Protein AF-A0A377B8X6-F1 (afdb_monomer_lite)

Structure (mmCIF, N/CA/C/O backbone):
data_AF-A0A377B8X6-F1
#
_entry.id   AF-A0A377B8X6-F1
#
loop_
_atom_site.group_PDB
_atom_site.id
_atom_site.type_symbol
_atom_site.label_atom_id
_atom_site.label_alt_id
_atom_site.label_comp_id
_atom_site.label_asym_id
_atom_site.label_entity_id
_atom_site.label_seq_id
_atom_site.pdbx_PDB_ins_code
_atom_site.Cartn_x
_atom_site.Cartn_y
_atom_site.Cartn_z
_atom_site.occupancy
_atom_site.B_iso_or_equiv
_atom_site.auth_seq_id
_atom_site.auth_comp_id
_atom_site.auth_asym_id
_atom_site.auth_atom_id
_atom_site.pdbx_PDB_model_num
ATOM 1 N N . MET A 1 1 ? -34.252 -5.080 -50.387 1.00 39.53 1 MET A N 1
ATOM 2 C CA . MET A 1 1 ? -33.368 -6.197 -50.793 1.00 39.53 1 MET A CA 1
ATOM 3 C C . MET A 1 1 ? -31.994 -5.614 -51.094 1.00 39.53 1 MET A C 1
ATOM 5 O O . MET A 1 1 ? -31.926 -4.537 -51.662 1.00 39.53 1 MET A O 1
ATOM 9 N N . ARG A 1 2 ? -30.953 -6.268 -50.578 1.00 43.84 2 ARG A N 1
ATOM 10 C CA . ARG A 1 2 ? -29.564 -5.812 -50.387 1.00 43.84 2 ARG A CA 1
ATOM 11 C C . ARG A 1 2 ? -28.834 -5.409 -51.680 1.00 43.84 2 ARG A C 1
ATOM 13 O O . ARG A 1 2 ? -29.040 -6.033 -52.710 1.00 43.84 2 ARG A O 1
ATOM 20 N N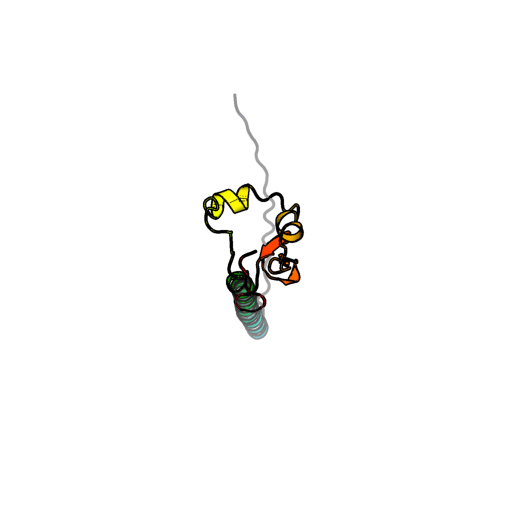 . GLY A 1 3 ? -27.898 -4.467 -51.551 1.00 41.94 3 GLY A N 1
ATOM 21 C CA . GLY A 1 3 ? -26.875 -4.137 -52.549 1.00 41.94 3 GLY A CA 1
ATOM 22 C C . GLY A 1 3 ? -25.768 -3.278 -51.928 1.00 41.94 3 GLY A C 1
ATOM 23 O O . GLY A 1 3 ? -25.732 -2.073 -52.136 1.00 41.94 3 GLY A O 1
ATOM 24 N N . GLN A 1 4 ? -24.943 -3.890 -51.075 1.00 51.97 4 GLN A N 1
ATOM 25 C CA . GLN A 1 4 ? -23.799 -3.284 -50.386 1.00 51.97 4 GLN A CA 1
ATOM 26 C C . GLN A 1 4 ? -22.602 -3.065 -51.336 1.00 51.97 4 GLN A C 1
ATOM 28 O O . GLN A 1 4 ? -22.275 -3.947 -52.120 1.00 51.97 4 GLN A O 1
ATOM 33 N N . THR A 1 5 ? -21.986 -1.884 -51.208 1.00 53.09 5 THR A N 1
ATOM 34 C CA . THR A 1 5 ? -20.537 -1.581 -51.109 1.00 53.09 5 THR A CA 1
ATOM 35 C C . THR A 1 5 ? -19.514 -2.288 -52.011 1.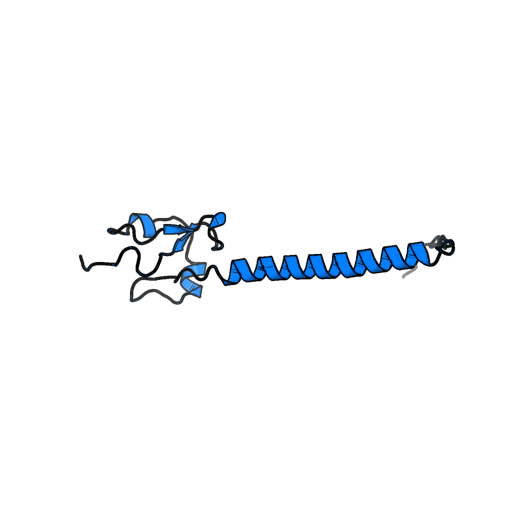00 53.09 5 THR A C 1
ATOM 37 O O . THR A 1 5 ? -19.368 -3.505 -51.986 1.00 53.09 5 THR A O 1
ATOM 40 N N . GLY A 1 6 ? -18.644 -1.484 -52.631 1.00 41.53 6 GLY A N 1
ATOM 41 C CA . GLY A 1 6 ? -17.338 -1.915 -53.131 1.00 41.53 6 GLY A CA 1
ATOM 42 C C . GLY A 1 6 ? -16.294 -0.812 -52.960 1.00 41.53 6 GLY A C 1
ATOM 43 O O . GLY A 1 6 ? -16.107 0.010 -53.851 1.00 41.53 6 GLY A O 1
ATOM 44 N N . GLU A 1 7 ? -15.649 -0.784 -51.794 1.00 45.91 7 GLU A N 1
ATOM 45 C CA . GLU A 1 7 ? -14.460 0.015 -51.492 1.00 45.91 7 GLU A CA 1
ATOM 46 C C . GLU A 1 7 ? -13.294 -0.437 -52.389 1.00 45.91 7 GLU A C 1
ATOM 48 O O . GLU A 1 7 ? -12.761 -1.537 -52.249 1.00 45.91 7 GLU A O 1
ATOM 53 N N . GLY A 1 8 ? -12.903 0.407 -53.345 1.00 42.31 8 GLY A N 1
ATOM 54 C CA . GLY A 1 8 ? -11.710 0.204 -54.163 1.00 42.31 8 GLY A CA 1
ATOM 55 C C . GLY A 1 8 ? -10.453 0.490 -53.346 1.00 42.31 8 GLY A C 1
ATOM 56 O O . GLY A 1 8 ? -9.992 1.628 -53.278 1.00 42.31 8 GLY A O 1
ATOM 57 N N . VAL A 1 9 ? -9.914 -0.543 -52.702 1.00 52.56 9 VAL A N 1
ATOM 58 C CA . VAL A 1 9 ? -8.701 -0.477 -51.883 1.00 52.56 9 VAL A CA 1
ATOM 59 C C . VAL A 1 9 ? -7.491 -0.137 -52.762 1.00 52.56 9 VAL A C 1
ATOM 61 O O . VAL A 1 9 ? -6.980 -0.971 -53.509 1.00 52.56 9 VAL A O 1
ATOM 64 N N . SER A 1 10 ? -7.011 1.104 -52.654 1.00 43.91 10 SER A N 1
ATOM 65 C CA . SER A 1 10 ? -5.729 1.548 -53.208 1.00 43.91 10 SER A CA 1
ATOM 66 C C . SER A 1 10 ? -4.582 0.915 -52.412 1.00 43.91 10 SER A C 1
ATOM 68 O O . SER A 1 10 ? -4.040 1.486 -51.464 1.00 43.91 10 SER A O 1
ATOM 70 N N . HIS A 1 11 ? -4.230 -0.319 -52.774 1.00 48.16 11 HIS A N 1
ATOM 71 C CA . HIS A 1 11 ? -3.025 -0.993 -52.304 1.00 48.16 11 HIS A CA 1
ATOM 72 C C . HIS A 1 11 ? -1.788 -0.374 -52.976 1.00 48.16 11 HIS A C 1
ATOM 74 O O . HIS A 1 11 ? -1.277 -0.885 -53.971 1.00 48.16 11 HIS A O 1
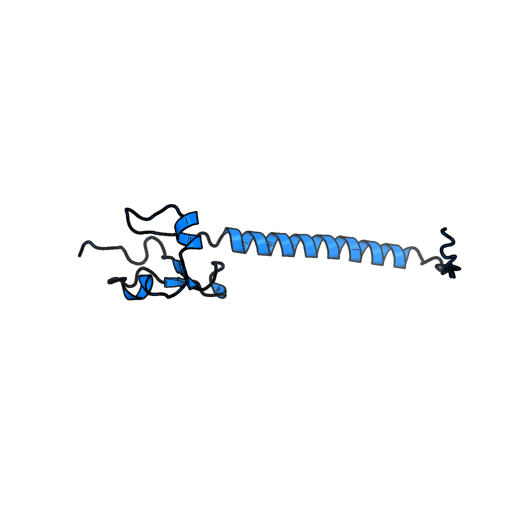ATOM 80 N N . TYR A 1 12 ? -1.260 0.718 -52.417 1.00 63.06 12 TYR A N 1
ATOM 81 C CA . TYR A 1 12 ? 0.099 1.166 -52.731 1.00 63.06 12 TYR A CA 1
ATOM 82 C C . TYR A 1 12 ? 1.099 0.147 -52.160 1.00 63.06 12 TYR A C 1
ATOM 84 O O . TYR A 1 12 ? 1.454 0.184 -50.978 1.00 63.06 12 TYR A O 1
ATOM 92 N N . VAL A 1 13 ? 1.542 -0.802 -52.990 1.00 54.69 13 VAL A N 1
ATOM 93 C CA . VAL A 1 13 ? 2.626 -1.730 -52.641 1.00 54.69 13 VAL A CA 1
ATOM 94 C C . VAL A 1 13 ? 3.919 -0.922 -52.514 1.00 54.69 13 VAL A C 1
ATOM 96 O O . VAL A 1 13 ? 4.592 -0.593 -53.489 1.00 54.69 13 VAL A O 1
ATOM 99 N N . ARG A 1 14 ? 4.268 -0.566 -51.276 1.00 51.91 14 ARG A N 1
ATOM 100 C CA . ARG A 1 14 ? 5.509 0.131 -50.929 1.00 51.91 14 ARG A CA 1
ATOM 101 C C . ARG A 1 14 ? 6.703 -0.802 -51.167 1.00 51.91 14 ARG A C 1
ATOM 103 O O . ARG A 1 14 ? 7.029 -1.625 -50.316 1.00 51.91 14 ARG A O 1
ATOM 110 N N . SER A 1 15 ? 7.363 -0.653 -52.316 1.00 47.72 15 SER A N 1
ATOM 111 C CA . SER A 1 15 ? 8.613 -1.349 -52.651 1.00 47.72 15 SER A CA 1
ATOM 112 C C . SER A 1 15 ? 9.710 -1.013 -51.630 1.00 47.72 15 SER A C 1
ATOM 114 O O . SER A 1 15 ? 10.150 0.134 -51.505 1.00 47.72 15 SER A O 1
ATOM 116 N N . ALA A 1 16 ? 10.122 -2.005 -50.839 1.00 61.44 16 ALA A N 1
ATOM 117 C CA . ALA A 1 16 ? 11.172 -1.859 -49.840 1.00 61.44 16 ALA A CA 1
ATOM 118 C C . ALA A 1 16 ? 12.549 -2.079 -50.490 1.00 61.44 16 ALA A C 1
ATOM 120 O O . ALA A 1 16 ? 12.884 -3.186 -50.903 1.00 61.44 16 ALA A O 1
ATOM 121 N N . LYS A 1 17 ? 13.365 -1.019 -50.559 1.00 57.38 17 LYS A N 1
ATOM 122 C CA . LYS A 1 17 ? 14.758 -1.070 -51.041 1.00 57.38 17 LYS A CA 1
ATOM 123 C C . LYS A 1 17 ? 15.562 -2.127 -50.253 1.00 57.38 17 LYS A C 1
ATOM 125 O O . LYS A 1 17 ? 15.454 -2.137 -49.021 1.00 57.38 17 LYS A O 1
ATOM 130 N N . PRO A 1 18 ? 16.396 -2.971 -50.898 1.00 57.78 18 PRO A N 1
ATOM 131 C CA . PRO A 1 18 ? 17.195 -3.967 -50.191 1.00 57.78 18 PRO A CA 1
ATOM 132 C C . PRO A 1 18 ? 18.152 -3.255 -49.231 1.00 57.78 18 PRO A C 1
ATOM 134 O O . PRO A 1 18 ? 18.999 -2.455 -49.624 1.00 57.78 18 PRO A O 1
ATOM 137 N N . GLN A 1 19 ? 17.960 -3.484 -47.934 1.00 63.41 19 GLN A N 1
ATOM 138 C CA . GLN A 1 19 ? 18.793 -2.903 -46.888 1.00 63.41 19 GLN A CA 1
ATOM 139 C C . GLN A 1 19 ? 20.076 -3.732 -46.737 1.00 63.41 19 GLN A C 1
ATOM 141 O O . GLN A 1 19 ? 20.009 -4.915 -46.414 1.00 63.41 19 GLN A O 1
ATOM 146 N N . ASN A 1 20 ? 21.233 -3.096 -46.952 1.00 74.19 20 ASN A N 1
ATOM 147 C CA . ASN A 1 20 ? 22.571 -3.685 -46.812 1.00 74.19 20 ASN A CA 1
ATOM 148 C C . ASN A 1 20 ? 22.690 -4.569 -45.555 1.00 74.19 20 ASN A C 1
ATOM 150 O O . ASN A 1 20 ? 22.220 -4.175 -44.482 1.00 74.19 20 ASN A O 1
ATOM 154 N N . GLY A 1 21 ? 23.371 -5.718 -45.663 1.00 80.25 21 GLY A N 1
ATOM 155 C CA . GLY A 1 21 ? 23.480 -6.723 -44.591 1.00 80.25 21 GLY A CA 1
ATOM 156 C C . GLY A 1 21 ? 23.911 -6.152 -43.236 1.00 80.25 21 GLY A C 1
ATOM 157 O O . GLY A 1 21 ? 23.345 -6.512 -42.211 1.00 80.25 21 GLY A O 1
ATOM 158 N N . ARG A 1 22 ? 24.798 -5.148 -43.234 1.00 82.62 22 ARG A N 1
ATOM 159 C CA . ARG A 1 22 ? 25.235 -4.422 -42.029 1.00 82.62 22 ARG A CA 1
ATOM 160 C C . ARG A 1 22 ? 24.093 -3.681 -41.319 1.00 82.62 22 ARG A C 1
ATOM 162 O O . ARG A 1 22 ? 23.995 -3.717 -40.099 1.00 82.62 22 ARG A O 1
ATOM 169 N N . ARG A 1 23 ? 23.187 -3.044 -42.070 1.00 82.12 23 ARG A N 1
ATOM 170 C CA . ARG A 1 23 ? 22.018 -2.334 -41.516 1.00 82.12 23 ARG A CA 1
ATOM 171 C C . ARG A 1 23 ? 20.952 -3.307 -41.014 1.00 82.12 23 ARG A C 1
ATOM 173 O O . ARG A 1 23 ? 20.248 -2.985 -40.062 1.00 82.12 23 ARG A O 1
ATOM 180 N N . ARG A 1 24 ? 20.836 -4.483 -41.638 1.00 82.88 24 ARG A N 1
ATOM 181 C CA . ARG A 1 24 ? 19.965 -5.565 -41.161 1.00 82.88 24 ARG A CA 1
ATOM 182 C C . ARG A 1 24 ? 20.482 -6.124 -39.833 1.00 82.88 24 ARG A C 1
ATOM 184 O O . ARG A 1 24 ? 19.738 -6.100 -38.864 1.00 82.88 24 ARG A O 1
ATOM 191 N N . PHE A 1 25 ? 21.775 -6.442 -39.763 1.00 86.69 25 PHE A N 1
ATOM 192 C CA . PHE A 1 25 ? 22.435 -6.922 -38.545 1.00 86.69 25 PHE A CA 1
ATOM 193 C C . PHE A 1 25 ? 22.290 -5.946 -37.370 1.00 86.69 25 PHE A C 1
ATOM 195 O O . PHE A 1 25 ? 21.874 -6.339 -36.287 1.00 86.69 25 PHE A O 1
ATOM 202 N N . LEU A 1 26 ? 22.557 -4.652 -37.593 1.00 89.75 26 LEU A N 1
ATOM 203 C CA . LEU A 1 26 ? 22.398 -3.629 -36.552 1.00 89.75 26 LEU A CA 1
ATOM 204 C C . LEU A 1 26 ? 20.943 -3.505 -36.073 1.00 89.75 26 LEU A C 1
ATOM 206 O O . LEU A 1 26 ? 20.704 -3.353 -34.879 1.00 89.75 26 LEU A O 1
ATOM 210 N N . ARG A 1 27 ? 19.958 -3.597 -36.979 1.00 87.31 27 ARG A N 1
ATOM 211 C CA . ARG A 1 27 ? 18.535 -3.577 -36.591 1.00 87.31 27 ARG A CA 1
ATOM 212 C C . ARG A 1 27 ? 18.151 -4.815 -35.790 1.00 87.31 27 ARG A C 1
ATOM 214 O O . ARG A 1 27 ? 17.375 -4.682 -34.849 1.00 87.31 27 ARG A O 1
ATOM 221 N N . ASP A 1 28 ? 18.675 -5.980 -36.150 1.00 87.94 28 ASP A N 1
ATOM 222 C CA . ASP A 1 28 ? 18.364 -7.230 -35.460 1.00 87.94 28 ASP A CA 1
ATOM 223 C C . ASP A 1 28 ? 18.973 -7.243 -34.051 1.00 87.94 28 ASP A C 1
ATOM 225 O O . ASP A 1 28 ? 18.258 -7.548 -33.101 1.00 87.94 28 ASP A O 1
ATOM 229 N N . VAL A 1 29 ? 20.215 -6.771 -33.881 1.00 92.25 29 VAL A N 1
ATOM 230 C CA . VAL A 1 29 ? 20.848 -6.607 -32.556 1.00 92.25 29 VAL A CA 1
ATOM 231 C C . VAL A 1 29 ? 20.087 -5.612 -31.677 1.00 92.25 29 VAL A C 1
ATOM 233 O O . VAL A 1 29 ? 19.820 -5.900 -30.515 1.00 92.25 29 VAL A O 1
ATOM 236 N N . VAL A 1 30 ? 19.689 -4.453 -32.214 1.00 94.19 30 VAL A N 1
ATOM 237 C CA . VAL A 1 30 ? 18.915 -3.459 -31.444 1.00 94.19 30 VAL A CA 1
ATOM 238 C C . VAL A 1 30 ? 17.566 -4.029 -31.001 1.00 94.19 30 VAL A C 1
ATOM 240 O O . VAL A 1 30 ? 17.131 -3.781 -29.878 1.00 94.19 30 VAL A O 1
ATOM 243 N N . ARG A 1 31 ? 16.904 -4.814 -31.856 1.00 90.00 31 ARG A N 1
ATOM 244 C CA . ARG A 1 31 ? 15.612 -5.437 -31.537 1.00 90.00 31 ARG A CA 1
ATOM 245 C C . ARG A 1 31 ? 15.737 -6.516 -30.471 1.00 90.00 31 ARG A C 1
ATOM 247 O O . ARG A 1 31 ? 14.911 -6.545 -29.565 1.00 90.00 31 ARG A O 1
ATOM 254 N N . THR A 1 32 ? 16.742 -7.383 -30.564 1.00 90.56 32 THR A N 1
ATOM 255 C CA . THR A 1 32 ? 16.933 -8.464 -29.588 1.00 90.56 32 THR A CA 1
ATOM 256 C C . THR A 1 32 ? 17.416 -7.920 -28.249 1.00 90.56 32 THR A C 1
ATOM 258 O O . THR A 1 32 ? 16.822 -8.242 -27.223 1.00 90.56 32 THR A O 1
ATOM 261 N N . ALA A 1 33 ? 18.415 -7.034 -28.246 1.00 92.88 33 ALA A N 1
ATOM 262 C CA . ALA A 1 33 ? 18.913 -6.408 -27.024 1.00 92.88 33 ALA A CA 1
ATOM 263 C C . ALA A 1 33 ? 17.837 -5.538 -26.356 1.00 92.88 33 ALA A C 1
ATOM 265 O O . ALA A 1 33 ? 17.609 -5.658 -25.154 1.00 92.88 33 ALA A O 1
ATOM 266 N N . GLY A 1 34 ? 17.127 -4.714 -27.135 1.00 94.12 34 GLY A N 1
ATOM 267 C CA . GLY A 1 34 ? 16.025 -3.895 -26.630 1.00 94.12 34 GLY A CA 1
ATOM 268 C C . GLY A 1 34 ? 14.861 -4.733 -26.099 1.00 94.12 34 GLY A C 1
ATOM 269 O O . GLY A 1 34 ? 14.324 -4.426 -25.038 1.00 94.12 34 GLY A O 1
ATOM 270 N N . GLY A 1 35 ? 14.507 -5.823 -26.788 1.00 93.81 35 GLY A N 1
ATOM 271 C CA . GLY A 1 35 ? 13.468 -6.753 -26.346 1.00 93.81 35 GLY A CA 1
ATOM 272 C C . GLY A 1 35 ? 13.815 -7.439 -25.023 1.00 93.81 35 GLY A C 1
ATOM 273 O O . GLY A 1 35 ? 13.006 -7.425 -24.099 1.00 93.81 35 GLY A O 1
ATOM 274 N N . LEU A 1 36 ? 15.033 -7.976 -24.896 1.00 94.12 36 LEU A N 1
ATOM 275 C CA . LEU A 1 36 ? 15.500 -8.610 -23.657 1.00 94.12 36 LEU A CA 1
ATOM 276 C C . LEU A 1 36 ? 15.590 -7.612 -22.499 1.00 94.12 36 LEU A C 1
ATOM 278 O O . LEU A 1 36 ? 15.169 -7.932 -21.389 1.00 94.12 36 LEU A O 1
ATOM 282 N N . ALA A 1 37 ? 16.077 -6.396 -22.755 1.00 92.50 37 ALA A N 1
ATOM 283 C CA . ALA A 1 37 ? 16.125 -5.341 -21.748 1.00 92.50 37 ALA A CA 1
ATOM 284 C C . ALA A 1 37 ? 14.717 -4.964 -21.260 1.00 92.50 37 ALA A C 1
ATOM 286 O O . ALA A 1 37 ? 14.490 -4.888 -20.055 1.00 92.50 37 ALA A O 1
ATOM 287 N N . ALA A 1 38 ? 13.754 -4.793 -22.170 1.00 93.69 38 ALA A N 1
ATOM 288 C CA . ALA A 1 38 ? 12.375 -4.470 -21.810 1.00 93.69 38 ALA A CA 1
ATOM 289 C C . ALA A 1 38 ? 11.718 -5.579 -20.971 1.00 93.69 38 ALA A C 1
ATOM 291 O O . ALA A 1 38 ? 11.075 -5.287 -19.963 1.00 93.69 38 ALA A O 1
ATOM 292 N N . VAL A 1 39 ? 11.922 -6.848 -21.341 1.00 93.81 39 VAL A N 1
ATOM 293 C CA . VAL A 1 39 ? 11.428 -7.997 -20.564 1.00 93.81 39 VAL A CA 1
ATOM 294 C C . VAL A 1 39 ? 12.091 -8.050 -19.185 1.00 93.81 39 VAL A C 1
ATOM 296 O O . VAL A 1 39 ? 11.397 -8.220 -18.185 1.00 93.81 39 VAL A O 1
ATOM 299 N N . GLY A 1 40 ? 13.409 -7.848 -19.108 1.00 91.94 40 GLY A N 1
ATOM 300 C CA . GLY A 1 40 ? 14.142 -7.802 -17.841 1.00 91.94 40 GLY A CA 1
ATOM 301 C C . GLY A 1 40 ? 13.641 -6.698 -16.907 1.00 91.94 40 GLY A C 1
ATOM 302 O O . GLY A 1 40 ? 13.416 -6.954 -15.726 1.00 91.94 40 GLY A O 1
ATOM 303 N N . VAL A 1 41 ? 13.386 -5.497 -17.436 1.00 92.06 41 VAL A N 1
ATOM 304 C CA . VAL A 1 41 ? 12.805 -4.384 -16.667 1.00 92.06 41 VAL A CA 1
ATOM 305 C C . VAL A 1 41 ? 11.392 -4.723 -16.197 1.00 92.06 41 VAL A C 1
ATOM 307 O O . VAL A 1 41 ? 11.088 -4.545 -15.020 1.00 92.06 41 VAL A O 1
ATOM 310 N N . ALA A 1 42 ? 10.540 -5.255 -17.075 1.00 87.81 42 ALA A N 1
ATOM 311 C CA . ALA A 1 42 ? 9.174 -5.626 -16.712 1.00 87.81 42 ALA A CA 1
ATOM 312 C C . ALA A 1 42 ? 9.144 -6.673 -15.584 1.00 87.81 42 ALA A C 1
ATOM 314 O O . ALA A 1 42 ? 8.409 -6.510 -14.610 1.00 87.81 42 ALA A O 1
ATOM 315 N N . LEU A 1 43 ? 9.976 -7.714 -15.677 1.00 88.56 43 LEU A N 1
ATOM 316 C CA . LEU A 1 43 ? 10.092 -8.738 -14.637 1.00 88.56 43 LEU A CA 1
ATOM 317 C C . LEU A 1 43 ? 10.707 -8.183 -13.344 1.00 88.56 43 LEU A C 1
ATOM 319 O O . LEU A 1 43 ? 10.242 -8.530 -12.259 1.00 88.56 43 LEU A O 1
ATOM 323 N N . GLY A 1 44 ? 11.700 -7.296 -13.439 1.00 84.38 44 GLY A N 1
ATOM 324 C CA . GLY A 1 44 ? 12.305 -6.633 -12.280 1.00 84.38 44 GLY A CA 1
ATOM 325 C C . GLY A 1 44 ? 11.295 -5.801 -11.483 1.00 84.38 44 GLY A C 1
ATOM 326 O O . GLY A 1 44 ? 11.219 -5.937 -10.261 1.00 84.38 44 GLY A O 1
ATOM 327 N N . LEU A 1 45 ? 10.455 -5.027 -12.180 1.00 80.19 45 LEU A N 1
ATOM 328 C CA . LEU A 1 45 ? 9.378 -4.243 -11.564 1.00 80.19 45 LEU A CA 1
ATOM 329 C C . LEU A 1 45 ? 8.342 -5.134 -10.859 1.00 80.19 45 LEU A C 1
ATOM 331 O O . LEU A 1 45 ? 7.902 -4.814 -9.756 1.00 80.19 45 LEU A O 1
ATOM 335 N N . GLN A 1 46 ? 7.990 -6.281 -11.449 1.00 72.50 46 GLN A N 1
ATOM 336 C CA . GLN A 1 46 ? 7.065 -7.243 -10.831 1.00 72.50 46 GLN A CA 1
ATOM 337 C C . GLN A 1 46 ? 7.653 -7.938 -9.592 1.00 72.50 46 GLN A C 1
ATOM 339 O O . GLN A 1 46 ? 6.934 -8.263 -8.649 1.00 72.50 46 GLN A O 1
ATOM 344 N N . GLN A 1 47 ? 8.967 -8.163 -9.542 1.00 72.44 47 GLN A N 1
ATOM 345 C CA . GLN A 1 47 ? 9.599 -8.740 -8.351 1.00 72.44 47 GLN A CA 1
ATOM 346 C C . GLN A 1 47 ? 9.605 -7.767 -7.166 1.00 72.44 47 GLN A C 1
ATOM 348 O O . GLN A 1 47 ? 9.486 -8.194 -6.016 1.00 72.44 47 GLN A O 1
ATOM 353 N N . GLN A 1 48 ? 9.722 -6.464 -7.426 1.00 60.84 48 GLN A N 1
ATOM 354 C CA . GLN A 1 48 ? 9.697 -5.436 -6.383 1.00 60.84 48 GLN A CA 1
ATOM 355 C C . GLN A 1 48 ? 8.315 -5.313 -5.730 1.00 60.84 48 GLN A C 1
ATOM 357 O O . GLN A 1 48 ? 8.237 -5.163 -4.512 1.00 60.84 48 GLN A O 1
ATOM 362 N N . THR A 1 49 ? 7.231 -5.468 -6.495 1.00 57.88 49 THR A N 1
ATOM 363 C CA . THR A 1 49 ? 5.868 -5.503 -5.938 1.00 57.88 49 THR A CA 1
ATOM 364 C C . THR A 1 49 ? 5.599 -6.792 -5.157 1.00 57.88 49 THR A C 1
ATOM 366 O O . THR A 1 49 ? 4.981 -6.739 -4.096 1.00 57.88 49 THR A O 1
ATOM 369 N N . ALA A 1 50 ? 6.126 -7.940 -5.601 1.00 54.06 50 ALA A N 1
ATOM 370 C CA . ALA A 1 50 ? 5.993 -9.211 -4.880 1.00 54.06 50 ALA A CA 1
ATOM 371 C C . ALA A 1 50 ? 6.740 -9.231 -3.531 1.00 54.06 50 ALA A C 1
ATOM 373 O O . ALA A 1 50 ? 6.305 -9.895 -2.591 1.00 54.06 50 ALA A O 1
ATOM 374 N N . ARG A 1 51 ? 7.850 -8.487 -3.412 1.00 51.16 51 ARG A N 1
ATOM 375 C CA . ARG A 1 51 ? 8.601 -8.332 -2.152 1.00 51.16 51 ARG A CA 1
ATOM 376 C C . ARG A 1 51 ? 8.004 -7.317 -1.185 1.00 51.16 51 ARG A C 1
ATOM 378 O O . ARG A 1 51 ? 8.470 -7.240 -0.051 1.00 51.16 51 ARG A O 1
ATOM 385 N N . ALA A 1 52 ? 6.954 -6.595 -1.568 1.00 52.00 52 ALA A N 1
ATOM 386 C CA . ALA A 1 52 ? 6.182 -5.759 -0.652 1.00 52.00 52 ALA A CA 1
ATOM 387 C C . ALA A 1 52 ? 5.277 -6.612 0.270 1.00 52.00 52 ALA A C 1
ATOM 389 O O . ALA A 1 52 ? 4.127 -6.272 0.551 1.00 52.00 52 ALA A O 1
ATOM 390 N N . SER A 1 53 ? 5.803 -7.739 0.758 1.00 50.22 53 SER A N 1
ATOM 391 C CA . SER A 1 53 ? 5.210 -8.606 1.769 1.00 50.22 53 SER A CA 1
ATOM 392 C C . SER A 1 53 ? 5.421 -7.991 3.154 1.00 50.22 53 SER A C 1
ATOM 394 O O . SER A 1 53 ? 6.057 -8.580 4.029 1.00 50.22 53 SER A O 1
ATOM 396 N N . GLY A 1 54 ? 4.919 -6.772 3.359 1.00 55.00 54 GLY A N 1
ATOM 397 C CA . GLY A 1 54 ? 4.664 -6.303 4.714 1.00 55.00 54 GLY A CA 1
ATOM 398 C C . GLY A 1 54 ? 3.710 -7.303 5.355 1.00 55.00 54 GLY A C 1
ATOM 399 O O . GLY A 1 54 ? 2.654 -7.585 4.782 1.00 55.00 54 GLY A O 1
ATOM 400 N N . VAL A 1 55 ? 4.092 -7.893 6.491 1.00 57.00 55 VAL A N 1
ATOM 401 C CA . VAL A 1 55 ? 3.201 -8.804 7.213 1.00 57.00 55 VAL A CA 1
ATOM 402 C C . VAL A 1 55 ? 1.931 -8.013 7.503 1.00 57.00 55 VAL A C 1
ATOM 404 O O . VAL A 1 55 ? 1.952 -6.956 8.132 1.00 57.00 55 VAL A O 1
ATOM 407 N N . ARG A 1 56 ? 0.814 -8.471 6.950 1.00 59.56 56 ARG A N 1
ATOM 408 C CA . ARG A 1 56 ? -0.453 -7.756 7.020 1.00 59.56 56 ARG A CA 1
ATOM 409 C C . ARG A 1 56 ? -1.146 -8.144 8.319 1.00 59.56 56 ARG A C 1
ATOM 411 O O . ARG A 1 56 ? -2.081 -8.940 8.309 1.00 59.56 56 ARG A O 1
ATOM 418 N N . LEU A 1 57 ? -0.619 -7.664 9.452 1.00 54.75 57 LEU A N 1
ATOM 419 C CA . LEU A 1 57 ? -1.228 -7.957 10.748 1.00 54.75 57 LEU A CA 1
ATOM 420 C C . LEU A 1 57 ? -2.618 -7.348 10.796 1.00 54.75 57 LEU A C 1
ATOM 422 O O . LEU A 1 57 ? -2.805 -6.136 10.705 1.00 54.75 57 LEU A O 1
ATOM 426 N N . ARG A 1 58 ? -3.582 -8.241 10.975 1.00 62.56 58 ARG A N 1
ATOM 427 C CA . ARG A 1 58 ? -4.886 -7.919 11.518 1.00 62.56 58 ARG A CA 1
ATOM 428 C C . ARG A 1 58 ? -4.914 -8.388 12.973 1.00 62.56 58 ARG A C 1
ATOM 430 O O . ARG A 1 58 ? -4.258 -9.384 13.283 1.00 62.56 58 ARG A O 1
ATOM 437 N N . PRO A 1 59 ? -5.646 -7.696 13.855 1.00 52.88 59 PRO A N 1
ATOM 438 C CA . PRO A 1 59 ? -5.850 -8.150 15.226 1.00 52.88 59 PRO A CA 1
ATOM 439 C C . PRO A 1 59 ? -6.458 -9.569 15.257 1.00 52.88 59 PRO A C 1
ATOM 441 O O . PRO A 1 59 ? -7.155 -9.956 14.308 1.00 52.88 59 PRO A O 1
ATOM 444 N N . PRO A 1 60 ? -6.206 -10.361 16.318 1.00 55.72 60 PRO A N 1
ATOM 445 C CA . PRO A 1 60 ? -6.847 -11.663 16.493 1.00 55.72 60 PRO A CA 1
ATOM 446 C C . PRO A 1 60 ? -8.377 -11.507 16.411 1.00 55.72 60 PRO A C 1
ATOM 448 O O . PRO A 1 60 ? -8.951 -10.669 17.097 1.00 55.72 60 PRO A O 1
ATOM 451 N N . GLY A 1 61 ? -9.030 -12.279 15.532 1.00 57.72 61 GLY A N 1
ATOM 452 C CA . GLY A 1 61 ? -10.484 -12.216 15.303 1.00 57.72 61 GLY A CA 1
ATOM 453 C C . GLY A 1 61 ? -10.949 -11.431 14.066 1.00 57.72 61 GLY A C 1
ATOM 454 O O . GLY A 1 61 ? -12.151 -11.275 13.865 1.00 57.72 61 GLY A O 1
ATOM 455 N N . ALA A 1 62 ? -10.045 -10.942 13.214 1.00 65.44 62 ALA A N 1
ATOM 456 C CA . ALA A 1 62 ? -10.446 -10.245 11.993 1.00 65.44 62 ALA A CA 1
ATOM 457 C C . ALA A 1 62 ? -11.041 -11.173 10.914 1.00 65.44 62 ALA A C 1
ATOM 459 O O . ALA A 1 62 ? -10.642 -12.328 10.762 1.00 65.44 62 ALA A O 1
ATOM 460 N N . ILE A 1 63 ? -11.961 -10.618 10.117 1.00 72.12 63 ILE A N 1
ATOM 461 C CA . ILE A 1 63 ? -12.511 -11.257 8.914 1.00 72.12 63 ILE A CA 1
ATOM 462 C C . ILE A 1 63 ? -11.400 -11.651 7.927 1.00 72.12 63 ILE A C 1
ATOM 464 O O . ILE A 1 63 ? -10.288 -11.120 7.971 1.00 72.12 63 ILE A O 1
ATOM 468 N N . ASN A 1 64 ? -11.725 -12.557 7.000 1.00 77.19 64 ASN A N 1
ATOM 469 C CA . ASN A 1 64 ? -10.802 -13.025 5.967 1.00 77.19 64 ASN A CA 1
ATOM 470 C C . ASN A 1 64 ? -10.075 -11.864 5.253 1.00 77.19 64 ASN A C 1
ATOM 472 O O . ASN A 1 64 ? -10.666 -10.813 4.997 1.00 77.19 64 ASN A O 1
ATOM 476 N N . GLU A 1 65 ? -8.805 -12.085 4.890 1.00 71.19 65 GLU A N 1
ATOM 477 C CA . GLU A 1 65 ? -7.939 -11.109 4.210 1.00 71.19 65 GLU A CA 1
ATOM 478 C C . GLU A 1 65 ? -8.653 -10.373 3.075 1.00 71.19 65 GLU A C 1
ATOM 480 O O . GLU A 1 65 ? -8.673 -9.139 3.061 1.00 71.19 65 GLU A O 1
ATOM 485 N N . ASN A 1 66 ? -9.268 -11.128 2.163 1.00 74.25 66 ASN A N 1
ATOM 486 C CA . ASN A 1 66 ? -9.911 -10.579 0.975 1.00 74.25 66 ASN A CA 1
ATOM 487 C C . ASN A 1 66 ? -11.119 -9.717 1.347 1.00 74.25 66 ASN A C 1
ATOM 489 O O . ASN A 1 66 ? -11.276 -8.624 0.809 1.00 74.25 66 ASN A O 1
ATOM 493 N N . ALA A 1 67 ? -11.916 -10.165 2.320 1.00 76.88 67 ALA A N 1
ATOM 494 C CA . ALA A 1 67 ? -13.082 -9.429 2.802 1.00 76.88 67 ALA A CA 1
ATOM 495 C C . ALA A 1 67 ? -12.683 -8.106 3.480 1.00 76.88 67 ALA A C 1
ATOM 497 O O . ALA A 1 67 ? -13.309 -7.069 3.263 1.00 76.88 67 ALA A O 1
ATOM 498 N N . PHE A 1 68 ? -11.596 -8.106 4.252 1.00 77.06 68 PHE A N 1
ATOM 499 C CA . PHE A 1 68 ? -11.065 -6.878 4.838 1.00 77.06 68 PHE A CA 1
ATOM 500 C C . PHE A 1 68 ? -10.472 -5.946 3.782 1.00 77.06 68 PHE A C 1
ATOM 502 O O . PHE A 1 68 ? -10.693 -4.741 3.850 1.00 77.06 68 PHE A O 1
ATOM 509 N N . ALA A 1 69 ? -9.728 -6.475 2.805 1.00 77.31 69 ALA A N 1
ATOM 510 C CA . ALA A 1 69 ? -9.147 -5.661 1.742 1.00 77.31 69 ALA A CA 1
ATOM 511 C C . ALA A 1 69 ? -10.235 -4.965 0.908 1.00 77.31 69 ALA A C 1
ATOM 513 O O . ALA A 1 69 ? -10.069 -3.797 0.561 1.00 77.31 69 ALA A O 1
ATOM 514 N N . SER A 1 70 ? -11.363 -5.639 0.654 1.00 81.38 70 SER A N 1
ATOM 515 C CA . SER A 1 70 ? -12.524 -5.030 -0.005 1.00 81.38 70 SER A CA 1
ATOM 516 C C . SER A 1 70 ? -13.271 -4.027 0.875 1.00 81.38 70 SER A C 1
ATOM 518 O O . SER A 1 70 ? -13.776 -3.033 0.364 1.00 81.38 70 SER A O 1
ATOM 520 N N . ALA A 1 71 ? -13.341 -4.262 2.188 1.00 82.81 71 ALA A N 1
ATOM 521 C CA . ALA A 1 71 ? -14.017 -3.362 3.125 1.00 82.81 71 ALA A CA 1
ATOM 522 C C . ALA A 1 71 ? -13.172 -2.127 3.492 1.00 82.81 71 ALA A C 1
ATOM 524 O O . ALA A 1 71 ? -13.699 -1.121 3.966 1.00 82.81 71 ALA A O 1
ATOM 525 N N . CYS A 1 72 ? -11.853 -2.188 3.303 1.00 84.00 72 CYS A N 1
ATOM 526 C CA . CYS A 1 72 ? -10.946 -1.111 3.662 1.00 84.00 72 CYS A CA 1
ATOM 527 C C . CYS A 1 72 ? -11.127 0.102 2.736 1.00 84.00 72 CYS A C 1
ATOM 529 O O . CYS A 1 72 ? -10.596 0.157 1.626 1.00 84.00 72 CYS A O 1
ATOM 531 N N . VAL A 1 73 ? -11.794 1.138 3.244 1.00 90.44 73 VAL A N 1
ATOM 532 C CA . VAL A 1 73 ? -11.927 2.442 2.568 1.00 90.44 73 VAL A CA 1
ATOM 533 C C . VAL A 1 73 ? -10.695 3.342 2.729 1.00 90.44 73 VAL A C 1
ATOM 535 O O . VAL A 1 73 ? -10.728 4.503 2.340 1.00 90.44 73 VAL A O 1
ATO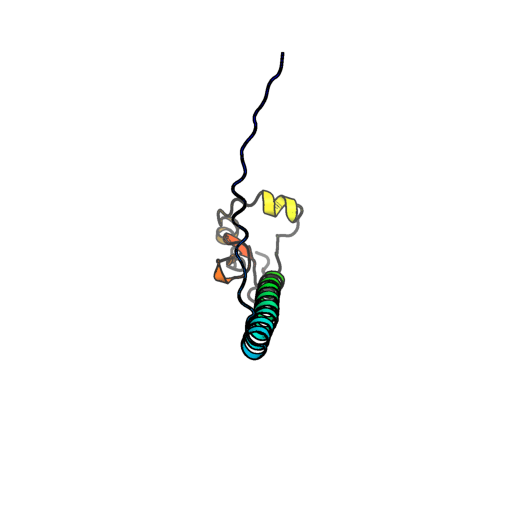M 538 N N . ARG A 1 74 ? -9.602 2.823 3.311 1.00 88.75 74 ARG A N 1
ATOM 539 C CA . ARG A 1 74 ? -8.330 3.543 3.525 1.00 88.75 74 ARG A CA 1
ATOM 540 C C . ARG A 1 74 ? -8.477 4.847 4.331 1.00 88.75 74 ARG A C 1
ATOM 542 O O . ARG A 1 74 ? -7.751 5.806 4.111 1.00 88.75 74 ARG A O 1
ATOM 549 N N . CYS A 1 75 ? -9.390 4.870 5.303 1.00 91.75 75 CYS A N 1
ATOM 550 C CA . CYS A 1 75 ? -9.656 6.039 6.153 1.00 91.75 75 CYS A CA 1
ATOM 551 C C . CYS A 1 75 ? -8.595 6.306 7.237 1.00 91.75 75 CYS A C 1
ATOM 553 O O . CYS A 1 75 ? -8.653 7.330 7.907 1.00 91.75 75 CYS A O 1
ATOM 555 N N . GLY A 1 76 ? -7.672 5.369 7.473 1.00 89.38 76 GLY A N 1
ATOM 556 C CA . GLY A 1 76 ? -6.602 5.513 8.467 1.00 89.38 76 GLY A CA 1
ATOM 557 C C . GLY A 1 76 ? -7.021 5.398 9.938 1.00 89.38 76 GLY A C 1
ATOM 558 O O . GLY A 1 76 ? -6.161 5.456 1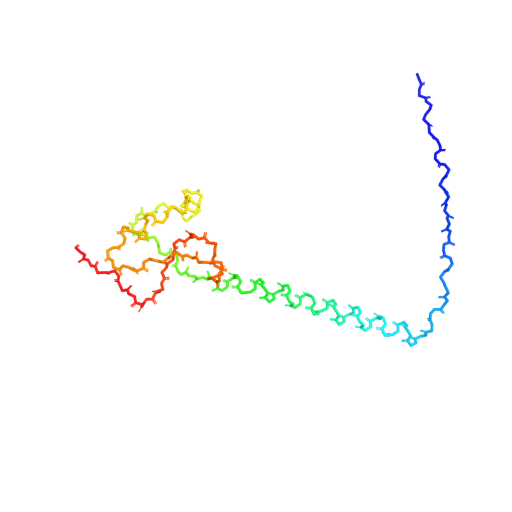0.811 1.00 89.38 76 GLY A O 1
ATOM 559 N N . GLN A 1 77 ? -8.300 5.147 10.235 1.00 89.38 77 GLN A N 1
ATOM 560 C CA . GLN A 1 77 ? -8.804 5.034 11.615 1.00 89.38 77 GLN A CA 1
ATOM 561 C C . GLN A 1 77 ? -8.118 3.923 12.426 1.00 89.38 77 GLN A C 1
ATOM 563 O O . GLN A 1 77 ? -7.898 4.076 13.618 1.00 89.38 77 GLN A O 1
ATOM 568 N N . CYS A 1 78 ? -7.707 2.828 11.779 1.00 86.81 78 CYS A N 1
ATOM 569 C CA . CYS A 1 78 ? -6.948 1.757 12.433 1.00 86.81 78 CYS A CA 1
ATOM 570 C C . CYS A 1 78 ? -5.567 2.201 12.942 1.00 86.81 78 CYS A C 1
ATOM 572 O O . CYS A 1 78 ? -5.120 1.693 13.963 1.00 86.81 78 CYS A O 1
ATOM 574 N N . VAL A 1 79 ? -4.904 3.141 12.259 1.00 89.81 79 VAL A N 1
ATOM 575 C CA . VAL A 1 79 ? -3.628 3.708 12.721 1.00 89.81 79 VAL A CA 1
ATOM 576 C C . VAL A 1 79 ? -3.863 4.679 13.867 1.00 89.81 79 VAL A C 1
ATOM 578 O O . VAL A 1 79 ? -3.147 4.622 14.851 1.00 89.81 79 VAL A O 1
ATOM 581 N N . GLN A 1 80 ? -4.902 5.513 13.784 1.00 89.94 80 GLN A N 1
ATOM 582 C CA . GLN A 1 80 ? -5.255 6.438 14.869 1.00 89.94 80 GLN A CA 1
ATOM 583 C C . GLN A 1 80 ? -5.680 5.718 16.154 1.00 89.94 80 GLN A C 1
ATOM 585 O O . GLN A 1 80 ? -5.413 6.198 17.247 1.00 89.94 80 GLN A O 1
ATOM 590 N N . ALA A 1 81 ? -6.332 4.563 16.023 1.00 88.38 81 ALA A N 1
ATOM 591 C CA . ALA A 1 81 ? -6.734 3.741 17.156 1.00 88.38 81 ALA A CA 1
ATOM 592 C C . ALA A 1 81 ? -5.588 2.891 17.734 1.00 88.38 81 ALA A C 1
ATOM 594 O O . ALA A 1 81 ? -5.794 2.233 18.749 1.00 88.38 81 ALA A O 1
ATOM 595 N N . CYS A 1 82 ? -4.416 2.839 17.089 1.00 87.25 82 CYS A N 1
ATOM 596 C CA . CYS A 1 82 ? -3.293 2.035 17.557 1.00 87.25 82 CYS A CA 1
ATOM 597 C C . CYS A 1 82 ? -2.588 2.760 18.715 1.00 87.25 82 CYS A C 1
ATOM 599 O O . CYS A 1 82 ? -1.955 3.782 18.471 1.00 87.25 82 CYS A O 1
ATOM 601 N N . PRO A 1 83 ? -2.638 2.242 19.954 1.00 87.06 83 PRO A N 1
ATOM 602 C CA . PRO A 1 83 ? -2.054 2.937 21.104 1.00 87.06 83 PRO A CA 1
ATOM 603 C C . PRO A 1 83 ? -0.519 2.942 21.092 1.00 87.06 83 PRO A C 1
ATOM 605 O O . PRO A 1 83 ? 0.096 3.772 21.750 1.00 87.06 83 PRO A O 1
ATOM 608 N N . TYR A 1 84 ? 0.092 2.018 20.348 1.00 87.44 84 TYR A N 1
ATOM 609 C CA . TYR A 1 84 ? 1.538 1.783 20.338 1.00 87.44 84 TYR A CA 1
ATOM 610 C C . TYR A 1 84 ? 2.216 2.246 19.046 1.00 87.44 84 TYR A C 1
ATOM 612 O O . TYR A 1 84 ? 3.354 1.859 18.791 1.00 87.44 84 TYR A O 1
ATOM 620 N N . ASP A 1 85 ? 1.505 2.966 18.169 1.00 87.69 85 ASP A N 1
ATOM 621 C CA . ASP A 1 85 ? 2.011 3.408 16.857 1.00 87.69 85 ASP A CA 1
ATOM 622 C C . ASP A 1 85 ? 2.655 2.282 16.013 1.00 87.69 85 ASP A C 1
ATOM 624 O O . ASP A 1 85 ? 3.513 2.496 15.151 1.00 87.69 85 ASP A O 1
ATOM 628 N N . THR A 1 86 ? 2.226 1.037 16.241 1.00 86.81 86 THR A N 1
ATOM 629 C CA . THR A 1 86 ? 2.749 -0.143 15.542 1.00 86.81 86 THR A CA 1
ATOM 630 C C . THR A 1 86 ? 2.280 -0.173 14.086 1.00 86.81 86 THR A C 1
ATOM 632 O O . THR A 1 86 ? 3.004 -0.627 13.198 1.00 86.81 86 THR A O 1
ATOM 635 N N . LEU A 1 87 ? 1.066 0.319 13.821 1.00 86.75 87 LEU A N 1
ATOM 636 C CA . LEU A 1 87 ? 0.482 0.364 12.483 1.00 86.75 87 LEU A CA 1
ATOM 637 C C . LEU A 1 87 ? 0.871 1.653 11.751 1.00 86.75 87 LEU A C 1
ATOM 639 O O . LEU A 1 87 ? 0.729 2.753 12.274 1.00 86.75 87 LEU A O 1
ATOM 643 N N . LYS A 1 88 ? 1.290 1.515 10.492 1.00 87.19 88 LYS A N 1
ATOM 644 C CA . LYS A 1 88 ? 1.681 2.609 9.592 1.00 87.19 88 LYS A CA 1
ATOM 645 C C . LYS A 1 88 ? 0.876 2.522 8.290 1.00 87.19 88 LYS A C 1
ATOM 647 O O . LYS A 1 88 ? 0.494 1.434 7.854 1.00 87.19 88 LYS A O 1
ATOM 652 N N . LEU A 1 89 ? 0.599 3.663 7.654 1.00 89.06 89 LEU A N 1
ATOM 653 C CA . LEU A 1 89 ? -0.055 3.699 6.339 1.00 89.06 89 LEU A CA 1
ATOM 654 C C . LEU A 1 89 ? 0.972 3.524 5.222 1.00 89.06 89 LEU A C 1
ATOM 656 O O . LEU A 1 89 ? 1.959 4.255 5.149 1.00 89.06 89 LEU A O 1
ATOM 660 N N . ALA A 1 90 ? 0.704 2.589 4.314 1.00 87.50 90 ALA A N 1
ATOM 661 C CA . ALA A 1 90 ? 1.483 2.420 3.098 1.00 87.50 90 ALA A CA 1
ATOM 662 C C . ALA A 1 90 ? 1.453 3.699 2.251 1.00 87.50 90 ALA A C 1
ATOM 664 O O . ALA A 1 90 ? 0.388 4.237 1.939 1.00 87.50 90 ALA A O 1
ATOM 665 N N . THR A 1 91 ? 2.628 4.158 1.833 1.00 86.06 91 THR A N 1
ATOM 666 C CA . THR A 1 91 ? 2.789 5.233 0.847 1.00 86.06 91 THR A CA 1
ATOM 667 C C . THR A 1 91 ? 3.014 4.639 -0.543 1.00 86.06 91 THR A C 1
ATOM 669 O O . THR A 1 91 ? 3.280 3.443 -0.674 1.00 86.06 91 THR A O 1
ATOM 672 N N . LEU A 1 92 ? 2.972 5.460 -1.598 1.00 83.94 92 LEU A N 1
ATOM 673 C CA . LEU A 1 92 ? 3.295 4.995 -2.957 1.00 83.94 92 LEU A CA 1
ATOM 674 C C . LEU A 1 92 ? 4.708 4.392 -3.063 1.00 83.94 92 LEU A C 1
ATOM 676 O O . LEU A 1 92 ? 4.936 3.503 -3.876 1.00 83.94 92 LEU A O 1
ATOM 680 N N . ALA A 1 93 ? 5.640 4.836 -2.216 1.00 80.94 93 ALA A N 1
ATOM 681 C CA . ALA A 1 93 ? 7.011 4.333 -2.178 1.00 80.94 93 ALA A CA 1
ATOM 682 C C . ALA A 1 93 ? 7.150 2.979 -1.459 1.00 80.94 93 ALA A C 1
ATOM 684 O O . ALA A 1 93 ? 8.173 2.317 -1.593 1.00 80.94 93 ALA A O 1
ATOM 685 N N . SER A 1 94 ? 6.136 2.554 -0.697 1.00 71.75 94 SER A N 1
ATOM 686 C CA . SER A 1 94 ? 6.207 1.336 0.123 1.00 71.75 94 SER A CA 1
ATOM 687 C C . SER A 1 94 ? 6.019 0.033 -0.667 1.00 71.75 94 SER A C 1
ATOM 689 O O . SER A 1 94 ? 6.159 -1.048 -0.103 1.00 71.75 94 SER A O 1
ATOM 691 N N . GLY A 1 95 ? 5.664 0.108 -1.956 1.00 74.44 95 GLY A N 1
ATOM 692 C CA . GLY A 1 95 ? 5.358 -1.061 -2.792 1.00 74.44 95 GLY A CA 1
ATOM 693 C C . GLY A 1 95 ? 4.027 -1.751 -2.456 1.00 74.44 95 GLY A C 1
ATOM 694 O O . GLY A 1 95 ? 3.565 -2.598 -3.216 1.00 74.44 95 GLY A O 1
ATOM 695 N N . LEU A 1 96 ? 3.379 -1.366 -1.352 1.00 75.50 96 LEU A N 1
ATOM 696 C CA . LEU A 1 96 ? 2.020 -1.759 -0.996 1.00 75.50 96 LEU A CA 1
ATOM 697 C C . LEU A 1 96 ? 1.014 -0.758 -1.581 1.00 75.50 96 LEU A C 1
ATOM 699 O O . LEU A 1 96 ? 1.337 0.394 -1.868 1.00 75.50 96 LEU A O 1
ATOM 703 N N . SER A 1 97 ? -0.244 -1.184 -1.724 1.00 79.75 97 SER A N 1
ATOM 704 C CA . SER A 1 97 ? -1.318 -0.274 -2.131 1.00 79.75 97 SER A CA 1
ATOM 705 C C . SER A 1 97 ? -1.420 0.891 -1.140 1.00 79.75 97 SER A C 1
ATOM 707 O O . SER A 1 97 ? -1.604 0.668 0.059 1.00 79.75 97 SER A O 1
ATOM 709 N N . ALA A 1 98 ? -1.301 2.124 -1.638 1.00 85.06 98 ALA A N 1
ATOM 710 C CA . ALA A 1 98 ? -1.313 3.324 -0.808 1.00 85.06 98 ALA A CA 1
ATOM 711 C C . ALA A 1 98 ? -2.547 3.374 0.113 1.00 85.06 98 ALA A C 1
ATOM 713 O O . ALA A 1 98 ? -3.643 2.955 -0.271 1.00 85.06 98 ALA A O 1
ATOM 714 N N . GLY A 1 99 ? -2.352 3.847 1.344 1.00 84.44 99 GLY A N 1
ATOM 715 C CA . GLY A 1 99 ? -3.385 3.909 2.381 1.00 84.44 99 GLY A CA 1
ATOM 716 C C . GLY A 1 99 ? -3.715 2.566 3.041 1.00 84.44 99 GLY A C 1
ATOM 717 O O . GLY A 1 99 ? -4.553 2.522 3.940 1.00 84.44 99 GLY A O 1
ATOM 718 N N . THR A 1 100 ? -3.069 1.470 2.630 1.00 83.56 100 THR A N 1
ATOM 719 C CA . THR A 1 100 ? -3.244 0.175 3.297 1.00 83.56 100 THR A CA 1
ATOM 720 C C . THR A 1 100 ? -2.427 0.137 4.588 1.00 83.56 100 THR A C 1
ATOM 722 O O . THR A 1 100 ? -1.233 0.445 4.540 1.00 83.56 100 THR A O 1
ATOM 725 N N . PRO A 1 101 ? -3.016 -0.245 5.734 1.00 83.69 101 PRO A N 1
ATOM 726 C CA . PRO A 1 101 ? -2.260 -0.387 6.970 1.00 83.69 101 PRO A CA 1
ATOM 727 C C . PRO A 1 101 ? -1.284 -1.567 6.886 1.00 83.69 101 PRO A C 1
ATOM 729 O O . PRO A 1 101 ? -1.613 -2.632 6.354 1.00 83.69 101 PRO A O 1
ATOM 732 N N . TYR A 1 102 ? -0.084 -1.376 7.422 1.00 82.06 102 TYR A N 1
ATOM 733 C CA . TYR A 1 102 ? 0.938 -2.407 7.586 1.00 82.06 102 TYR A CA 1
ATOM 734 C C . TYR A 1 102 ? 1.727 -2.153 8.875 1.00 82.06 102 TYR A C 1
ATOM 736 O O . TYR A 1 102 ? 1.643 -1.078 9.461 1.00 82.06 102 TYR A O 1
ATOM 744 N N . PHE A 1 103 ? 2.513 -3.130 9.312 1.00 81.75 103 PHE A N 1
ATOM 745 C CA . PHE A 1 103 ? 3.481 -2.962 10.396 1.00 81.75 103 PHE A CA 1
ATOM 746 C C . PHE A 1 103 ? 4.784 -3.675 10.024 1.00 81.75 103 PHE A C 1
ATOM 748 O O . PHE A 1 103 ? 4.825 -4.483 9.089 1.00 81.75 103 PHE A O 1
ATOM 755 N N . VAL A 1 104 ? 5.850 -3.376 10.760 1.00 82.12 104 VAL A N 1
ATOM 756 C CA . VAL A 1 104 ? 7.142 -4.048 10.620 1.00 82.12 104 VAL A CA 1
ATOM 757 C C . VAL A 1 104 ? 7.302 -4.997 11.798 1.00 82.12 104 VAL A C 1
ATOM 759 O O . VAL A 1 104 ? 7.307 -4.582 12.955 1.00 82.12 104 VAL A O 1
ATOM 762 N N . ALA A 1 105 ? 7.398 -6.294 11.510 1.00 79.12 105 ALA A N 1
ATOM 763 C CA . ALA A 1 105 ? 7.568 -7.292 12.554 1.00 79.12 105 ALA A CA 1
ATOM 764 C C . ALA A 1 105 ? 8.854 -7.030 13.347 1.00 79.12 105 ALA A C 1
ATOM 766 O O . ALA A 1 105 ? 9.903 -6.802 12.752 1.00 79.12 105 ALA A O 1
ATOM 767 N N . ARG A 1 106 ? 8.761 -7.134 14.680 1.00 81.31 106 ARG A N 1
ATOM 768 C CA . ARG A 1 106 ? 9.873 -6.942 15.635 1.00 81.31 106 ARG A CA 1
ATOM 769 C C . ARG A 1 106 ? 10.385 -5.502 15.791 1.00 81.31 106 ARG A C 1
ATOM 771 O O . ARG A 1 106 ? 11.368 -5.327 16.494 1.00 81.31 106 ARG A O 1
ATOM 778 N N . ASP A 1 107 ? 9.723 -4.512 15.192 1.00 85.69 107 ASP A N 1
ATOM 779 C CA . ASP A 1 107 ? 10.024 -3.087 15.405 1.00 85.69 107 ASP A CA 1
ATOM 780 C C . ASP A 1 107 ? 9.428 -2.613 16.743 1.00 85.69 107 ASP A C 1
ATOM 782 O O . ASP A 1 107 ? 10.140 -2.423 17.723 1.00 85.69 107 ASP A O 1
ATOM 786 N N . ILE A 1 108 ? 8.096 -2.551 16.820 1.00 85.75 108 ILE A N 1
ATOM 787 C CA . ILE A 1 108 ? 7.349 -2.212 18.036 1.00 85.75 108 ILE A CA 1
ATOM 788 C C . ILE A 1 108 ? 6.387 -3.372 18.331 1.00 85.75 108 ILE A C 1
ATOM 790 O O . ILE A 1 108 ? 5.608 -3.745 17.447 1.00 85.75 108 ILE A O 1
ATOM 794 N N . PRO A 1 109 ? 6.462 -4.017 19.510 1.00 82.94 109 PRO A N 1
ATOM 795 C CA . PRO A 1 109 ? 5.530 -5.076 19.873 1.00 82.94 109 PRO A CA 1
ATOM 796 C C . PRO A 1 109 ? 4.172 -4.492 20.284 1.00 82.94 109 PRO A C 1
ATOM 798 O O . PRO A 1 109 ? 4.102 -3.412 20.860 1.00 82.94 109 PRO A O 1
ATOM 801 N N . CYS A 1 110 ? 3.096 -5.249 20.063 1.00 78.56 110 CYS A N 1
ATOM 802 C CA . CYS A 1 110 ? 1.860 -5.012 20.799 1.00 78.56 110 CYS A CA 1
ATOM 803 C C . CYS A 1 110 ? 2.080 -5.490 22.237 1.00 78.56 110 CYS A C 1
ATOM 805 O O . CYS A 1 110 ? 2.334 -6.678 22.452 1.00 78.56 110 CYS A O 1
ATOM 807 N N . GLU A 1 111 ? 2.001 -4.587 23.204 1.00 80.69 111 GLU A N 1
ATOM 808 C CA . GLU A 1 111 ? 1.882 -4.947 24.616 1.00 80.69 111 GLU A CA 1
ATOM 809 C C . GLU A 1 111 ? 0.399 -5.086 24.987 1.00 80.69 111 GLU A C 1
ATOM 811 O O . GLU A 1 111 ? -0.482 -4.530 24.330 1.00 80.69 111 GLU A O 1
ATOM 816 N N . ASN A 1 112 ? 0.104 -5.910 25.992 1.00 66.50 112 ASN A N 1
ATOM 817 C CA . ASN A 1 112 ? -1.248 -5.986 26.528 1.00 66.50 112 ASN A CA 1
ATOM 818 C C . ASN A 1 112 ? -1.472 -4.746 27.393 1.00 66.50 112 ASN A C 1
A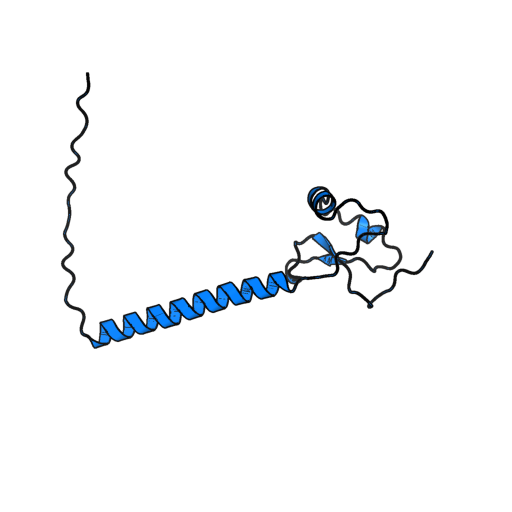TOM 820 O O . ASN A 1 112 ? -0.900 -4.657 28.480 1.00 66.50 112 ASN A O 1
ATOM 824 N N . VAL A 1 113 ? -2.295 -3.821 26.899 1.00 55.88 113 VAL A N 1
ATOM 825 C CA . VAL A 1 113 ? -2.982 -2.839 27.747 1.00 55.88 113 VAL A CA 1
ATOM 826 C C . VAL A 1 113 ? -3.990 -3.543 28.649 1.00 55.88 113 VAL A C 1
ATOM 828 O O . VAL A 1 113 ? -4.607 -4.531 28.181 1.00 55.88 113 VAL A O 1
#

InterPro domains:
  IPR017896 4Fe-4S ferredoxin-type, iron-sulphur binding domain [PF00037] (70-87)
  IPR017896 4Fe-4S ferredoxin-type, iron-sulphur binding domain [PS51379] (61-92)
  IPR017900 4Fe-4S ferredoxin, iron-sulphur binding, conserved site [PS00198] (72-83)

Secondary structure (DSSP, 8-state):
--------------------HHHHHHHHHHHHHHHHHHHHHHHHHHHHHHT-----PPPTTPPPHHHHHHH-----HHHHT-TTS--EEPPGGGSSPTT-EE--TTTSPPP--

Radius of gyration: 28.15 Å; chains: 1; bounding box: 59×20×82 Å

Sequence (113 aa):
MRGQTGEGVSHYVRSAKPQNGRRRFLRDVVRTAGGLAAVGVALGLQQQTARASGVRLRPPGAINENAFASACVRCGQCVQACPYDTLKLATLASGLSAGTPYFVARDIPCENV

pLDDT: mean 74.79, std 15.82, range [39.53, 94.19]

Organism: Escherichia coli (NCBI:txid562)

Foldseek 3Di:
DDDDDDDPDPPPPPDDDDDPPVVVVVVVCCCVVVVVVVVVVVVVLVVLLVVLPQPQDDPPPDDDPVVCVVVCPLPCVVCVPDPFSQWDFDDPVSSDDGSRIGGHPPPTDDDDD